Protein AF-A0A352CUS2-F1 (afdb_monomer_lite)

Foldseek 3Di:
DLVVVLVVCPVLSVQFDQDPPPGTDRDDPPD

Sequence (31 aa):
HVKKLRSKMGEKGSYIKTIWGMGYKFTTDGE

Structure (mmCIF, N/CA/C/O backbone):
data_AF-A0A352CUS2-F1
#
_entry.id   AF-A0A352CUS2-F1
#
loop_
_atom_site.group_PDB
_atom_site.id
_atom_site.type_symbol
_atom_site.label_atom_id
_atom_site.label_alt_id
_atom_si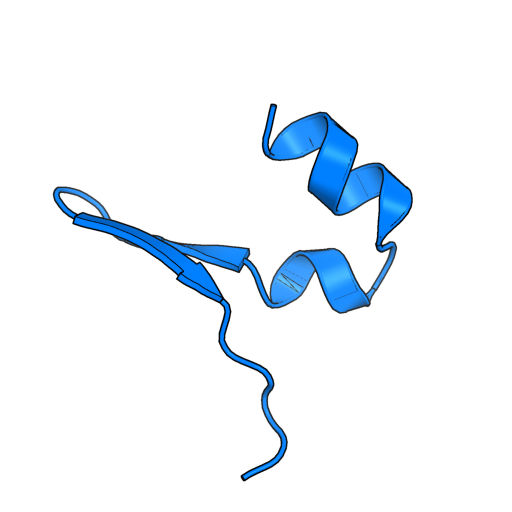te.label_comp_id
_atom_site.label_asym_id
_atom_site.label_entity_id
_atom_site.label_seq_id
_atom_site.pdbx_PDB_ins_code
_atom_site.Cartn_x
_atom_site.Cartn_y
_atom_site.Cartn_z
_atom_site.occupancy
_atom_site.B_iso_or_equiv
_atom_site.auth_seq_id
_atom_site.auth_comp_id
_atom_site.auth_asym_id
_atom_site.auth_atom_id
_atom_site.pdbx_PDB_model_num
ATOM 1 N N . HIS A 1 1 ? 3.326 7.236 3.886 1.00 83.81 1 HIS A N 1
ATOM 2 C CA . HIS A 1 1 ? 3.039 6.121 4.821 1.00 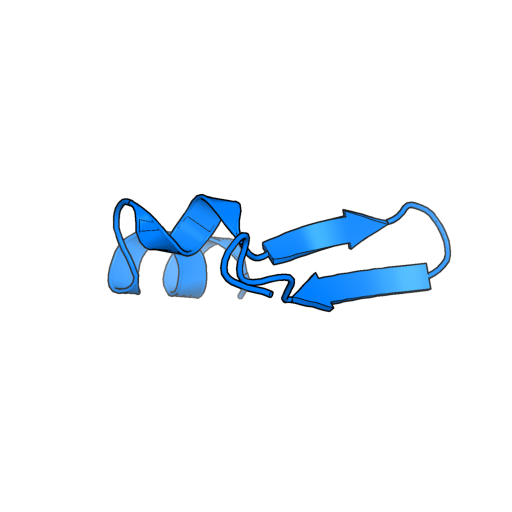83.81 1 HIS A CA 1
ATOM 3 C C . HIS A 1 1 ? 1.840 5.304 4.350 1.00 83.81 1 HIS A C 1
ATOM 5 O O . HIS A 1 1 ? 0.707 5.628 4.693 1.00 83.81 1 HIS A O 1
ATOM 11 N N . VAL A 1 2 ? 2.081 4.228 3.596 1.00 83.50 2 VAL A N 1
ATOM 12 C CA . VAL A 1 2 ? 1.004 3.349 3.102 1.00 83.50 2 VAL A CA 1
ATOM 13 C C . VAL A 1 2 ? 0.211 2.709 4.249 1.00 83.50 2 VAL A C 1
ATOM 15 O O . VAL A 1 2 ? -1.005 2.614 4.147 1.00 83.50 2 VAL A O 1
ATOM 18 N N . LYS A 1 3 ? 0.846 2.393 5.392 1.00 86.56 3 LYS A N 1
ATOM 19 C CA . LYS A 1 3 ? 0.139 1.914 6.600 1.00 86.56 3 LYS A CA 1
ATOM 20 C C . LYS A 1 3 ? -0.955 2.883 7.071 1.00 86.56 3 LYS A C 1
ATOM 22 O O . LYS A 1 3 ? -2.100 2.480 7.209 1.00 86.56 3 LYS A O 1
ATOM 27 N N . LYS A 1 4 ? -0.631 4.173 7.228 1.00 90.75 4 LYS A N 1
ATOM 28 C CA . LYS A 1 4 ? -1.600 5.205 7.648 1.00 90.75 4 LYS A CA 1
ATOM 29 C C . LYS A 1 4 ? -2.708 5.412 6.611 1.00 90.75 4 LYS A C 1
ATOM 31 O O . LYS A 1 4 ? -3.852 5.650 6.978 1.00 90.75 4 LYS A O 1
ATOM 36 N N . LEU A 1 5 ? -2.365 5.323 5.326 1.00 87.31 5 LEU A N 1
ATOM 37 C CA . LEU A 1 5 ? -3.323 5.454 4.229 1.00 87.31 5 LEU A CA 1
ATOM 38 C C . LEU A 1 5 ? -4.322 4.284 4.218 1.00 87.31 5 LEU A C 1
ATOM 40 O O . LEU A 1 5 ? -5.519 4.517 4.116 1.00 87.31 5 LEU A O 1
ATOM 44 N N . ARG A 1 6 ? -3.850 3.048 4.427 1.00 86.25 6 ARG A N 1
ATOM 45 C CA . ARG A 1 6 ? -4.708 1.862 4.576 1.00 86.25 6 ARG A CA 1
ATOM 46 C C . ARG A 1 6 ? -5.648 1.995 5.772 1.00 86.25 6 ARG A C 1
ATOM 48 O O . ARG A 1 6 ? -6.839 1.775 5.618 1.00 86.25 6 ARG A O 1
ATOM 55 N N . SER A 1 7 ? -5.146 2.460 6.919 1.00 88.25 7 SER A N 1
ATOM 56 C CA . SER A 1 7 ? -5.986 2.706 8.099 1.00 88.25 7 SER A CA 1
ATOM 57 C C . SER A 1 7 ? -7.060 3.772 7.862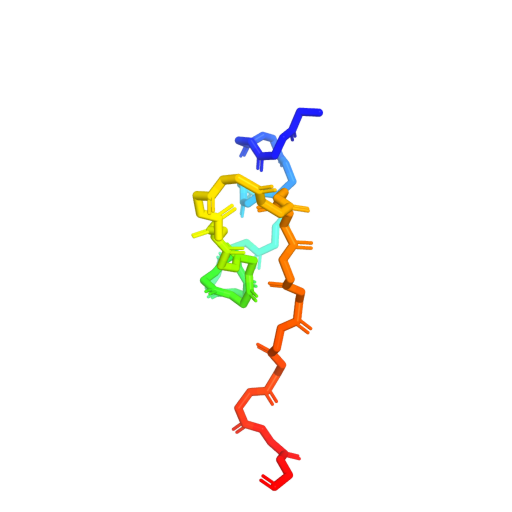 1.00 88.25 7 SER A C 1
ATOM 59 O O . SER A 1 7 ? -8.166 3.629 8.363 1.00 88.25 7 SER A O 1
ATOM 61 N N . LYS A 1 8 ? -6.765 4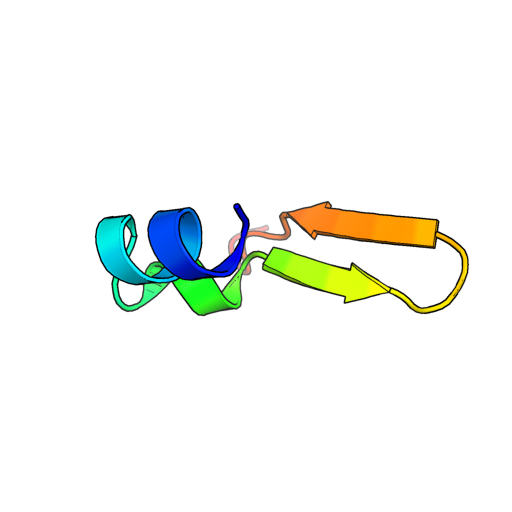.826 7.086 1.00 90.75 8 LYS A N 1
ATOM 62 C CA . LYS A 1 8 ? -7.756 5.858 6.734 1.00 90.75 8 LYS A CA 1
ATOM 63 C C . LYS A 1 8 ? -8.813 5.373 5.740 1.00 90.75 8 LYS A C 1
ATOM 65 O O . LYS A 1 8 ? -9.915 5.904 5.740 1.00 90.75 8 LYS A O 1
ATOM 70 N N . MET A 1 9 ? -8.467 4.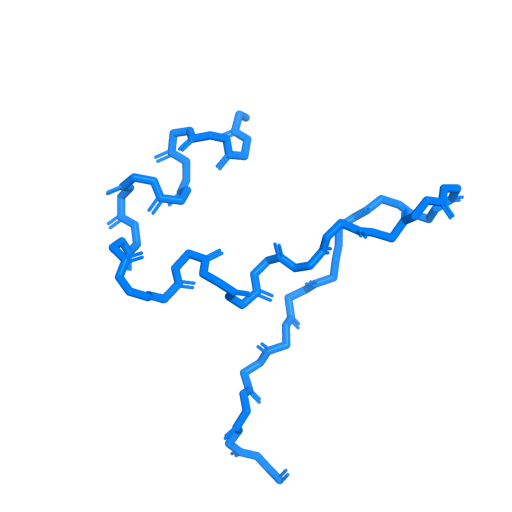419 4.879 1.00 84.88 9 MET A N 1
ATOM 71 C CA . MET A 1 9 ? -9.352 3.916 3.824 1.00 84.88 9 MET A CA 1
ATOM 72 C C . MET A 1 9 ? -10.145 2.667 4.233 1.00 84.88 9 MET A C 1
ATOM 74 O O . MET A 1 9 ? -10.997 2.221 3.468 1.00 84.88 9 MET A O 1
ATOM 78 N N . GLY A 1 10 ? -9.896 2.120 5.428 1.00 85.94 10 GLY A N 1
ATOM 79 C CA . GLY A 1 10 ? -10.618 0.962 5.954 1.00 85.94 10 GLY A CA 1
ATOM 80 C C . GLY A 1 10 ? -10.547 -0.227 4.995 1.00 85.94 10 GLY A C 1
ATOM 81 O O . GLY A 1 10 ? -9.464 -0.614 4.555 1.00 85.94 10 GLY A O 1
ATOM 82 N N . GLU A 1 11 ? -11.708 -0.758 4.617 1.00 81.94 11 GLU A N 1
ATOM 83 C CA . GLU A 1 11 ? -11.852 -1.887 3.684 1.00 81.94 11 GLU A CA 1
ATOM 84 C C . GLU A 1 11 ? -11.238 -1.604 2.301 1.00 81.94 11 GLU A C 1
ATOM 86 O O . GLU A 1 11 ? -10.693 -2.497 1.653 1.00 81.94 11 GLU A O 1
ATOM 91 N N . LYS A 1 12 ? -11.209 -0.328 1.890 1.00 82.19 12 LYS A N 1
ATOM 92 C CA . LYS A 1 12 ? -10.608 0.133 0.627 1.00 82.19 12 LYS A CA 1
ATOM 93 C C . LYS A 1 12 ? -9.076 0.194 0.673 1.00 82.19 12 LYS A C 1
ATOM 95 O O . LYS A 1 12 ? -8.425 0.469 -0.333 1.00 82.19 12 LYS A O 1
ATOM 100 N N . GLY A 1 13 ? -8.458 -0.065 1.829 1.00 81.75 13 GLY A N 1
ATOM 101 C CA . GLY A 1 13 ? -7.002 -0.168 1.962 1.00 81.75 13 GLY A CA 1
ATOM 102 C C . GLY A 1 13 ? -6.406 -1.341 1.174 1.00 81.75 13 GLY A C 1
ATOM 103 O O . GLY A 1 13 ? -5.241 -1.281 0.766 1.00 81.75 13 GLY A O 1
ATOM 104 N N . SER A 1 14 ? -7.219 -2.366 0.916 1.00 82.31 14 SER A N 1
ATOM 105 C CA . SER A 1 14 ? -6.865 -3.570 0.157 1.00 82.31 14 SER A CA 1
ATOM 106 C C . SER A 1 14 ? -6.595 -3.293 -1.327 1.00 82.31 14 SER A C 1
ATOM 108 O O . SER A 1 14 ? -5.889 -4.064 -1.973 1.00 82.31 14 SER A O 1
ATOM 110 N N . TYR A 1 15 ? -7.067 -2.157 -1.853 1.00 88.00 15 TYR A N 1
ATOM 111 C CA . TYR A 1 15 ? -6.829 -1.735 -3.239 1.00 88.00 15 TYR A CA 1
ATOM 112 C C . TYR A 1 15 ? -5.382 -1.328 -3.510 1.00 88.00 15 TYR A C 1
ATOM 114 O O . TYR A 1 15 ? -4.943 -1.321 -4.657 1.00 88.00 15 TYR A O 1
ATOM 122 N N . ILE A 1 16 ? -4.617 -0.995 -2.465 1.00 87.81 16 ILE A N 1
ATOM 123 C CA . ILE A 1 16 ? -3.196 -0.673 -2.600 1.00 87.81 16 ILE A CA 1
ATOM 124 C C . ILE A 1 16 ? -2.400 -1.970 -2.539 1.00 87.81 16 ILE A C 1
ATOM 126 O O . 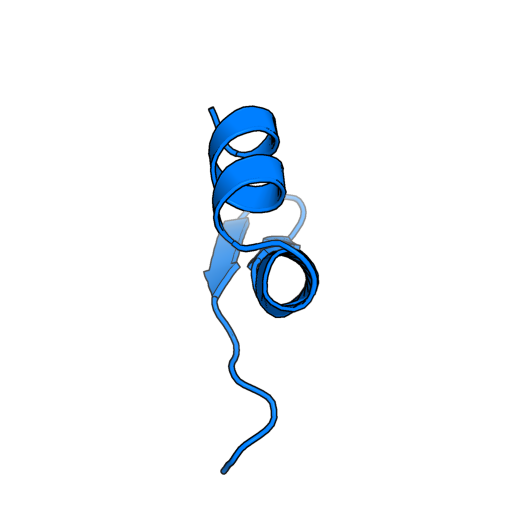ILE A 1 16 ? -1.954 -2.397 -1.462 1.00 87.81 16 ILE A O 1
ATOM 130 N N . LYS A 1 17 ? -2.177 -2.566 -3.708 1.00 87.56 17 LYS A N 1
ATOM 131 C CA . LYS A 1 17 ? -1.316 -3.736 -3.859 1.00 87.56 17 LYS A CA 1
ATOM 132 C C . LYS A 1 17 ? 0.139 -3.287 -3.935 1.00 87.56 17 LYS A C 1
ATOM 134 O O . LYS A 1 17 ? 0.501 -2.388 -4.695 1.00 87.56 17 LYS A O 1
ATOM 139 N N . THR A 1 18 ? 0.975 -3.897 -3.104 1.00 88.19 18 THR A N 1
ATOM 140 C CA . THR A 1 18 ? 2.425 -3.714 -3.182 1.00 88.19 18 THR A CA 1
ATOM 141 C C . THR A 1 18 ? 2.957 -4.646 -4.264 1.00 88.19 18 THR A C 1
ATOM 143 O O . THR A 1 18 ? 2.773 -5.857 -4.161 1.00 88.19 18 THR A O 1
ATOM 146 N N . ILE A 1 19 ? 3.613 -4.092 -5.281 1.00 88.50 19 ILE A N 1
ATOM 147 C CA . ILE A 1 19 ? 4.298 -4.859 -6.321 1.00 88.50 19 ILE A CA 1
ATOM 148 C C . ILE A 1 19 ? 5.800 -4.770 -6.058 1.00 88.50 19 ILE A C 1
ATOM 150 O O . ILE A 1 19 ? 6.393 -3.686 -6.069 1.00 88.50 19 ILE A O 1
ATOM 154 N N . TRP A 1 20 ? 6.414 -5.922 -5.805 1.00 91.62 20 TRP A N 1
ATOM 155 C CA . TRP A 1 20 ? 7.846 -6.031 -5.547 1.00 91.62 20 TRP A CA 1
ATOM 156 C C . TRP A 1 20 ? 8.647 -5.523 -6.751 1.00 91.62 20 TRP A C 1
ATOM 158 O O . TRP A 1 20 ? 8.421 -5.955 -7.875 1.00 91.62 20 TRP A O 1
ATOM 168 N N . GLY A 1 21 ? 9.548 -4.566 -6.517 1.00 87.69 21 GLY A N 1
ATOM 169 C CA . GLY A 1 21 ? 10.368 -3.953 -7.570 1.00 87.69 21 GLY A CA 1
ATOM 170 C C . GLY A 1 21 ? 9.678 -2.869 -8.410 1.00 87.69 21 GLY A C 1
ATOM 171 O O . GLY A 1 21 ? 10.345 -2.243 -9.224 1.00 87.69 21 GLY A O 1
ATOM 172 N N . MET A 1 22 ? 8.384 -2.598 -8.197 1.00 87.81 22 MET A N 1
ATOM 173 C CA . MET A 1 22 ? 7.627 -1.567 -8.933 1.00 87.81 22 MET A CA 1
ATOM 174 C C . MET A 1 22 ? 7.017 -0.487 -8.027 1.00 87.81 22 MET A C 1
ATOM 176 O O . MET A 1 22 ? 6.764 0.626 -8.478 1.00 87.81 22 MET A O 1
ATOM 180 N N . GLY A 1 23 ? 6.775 -0.798 -6.750 1.00 88.56 23 GLY A N 1
ATOM 181 C CA . GLY A 1 23 ? 6.164 0.122 -5.791 1.00 88.56 23 GLY A CA 1
ATOM 182 C C . GLY A 1 23 ? 4.729 -0.270 -5.445 1.00 88.56 23 GLY A C 1
ATOM 183 O O . GLY A 1 23 ? 4.473 -1.398 -5.027 1.00 88.56 23 GLY A O 1
ATOM 184 N N . TYR A 1 24 ? 3.786 0.666 -5.561 1.00 87.44 24 TYR A N 1
ATOM 185 C CA . TYR A 1 24 ? 2.387 0.455 -5.179 1.00 87.44 24 TYR A CA 1
ATOM 186 C C . TYR A 1 24 ? 1.470 0.720 -6.365 1.00 87.44 24 TYR A C 1
ATOM 188 O O . TYR A 1 24 ? 1.587 1.756 -7.015 1.00 87.44 24 TYR A O 1
ATOM 196 N N . LYS A 1 25 ? 0.532 -0.192 -6.611 1.00 84.00 25 LYS A N 1
ATOM 197 C CA . LYS A 1 25 ? -0.507 -0.029 -7.625 1.00 84.00 25 LYS A CA 1
ATOM 198 C C . LYS A 1 25 ? -1.862 0.004 -6.934 1.00 84.00 25 LYS A C 1
ATOM 200 O O . LYS A 1 25 ? -2.165 -0.866 -6.120 1.00 84.00 25 LYS A O 1
ATOM 205 N N . PHE A 1 26 ? -2.641 1.036 -7.232 1.00 88.06 26 PHE A N 1
ATOM 206 C CA . PHE A 1 26 ? -4.017 1.153 -6.777 1.00 88.06 26 PHE A CA 1
ATOM 207 C C . PHE A 1 26 ? -4.924 0.525 -7.834 1.00 88.06 26 PHE A C 1
ATOM 209 O O . PHE A 1 26 ? -4.955 0.991 -8.969 1.00 88.06 26 PHE A O 1
ATOM 216 N N . THR A 1 27 ? -5.606 -0.557 -7.474 1.00 81.69 27 THR A N 1
ATOM 217 C CA . THR A 1 27 ? -6.590 -1.235 -8.326 1.00 81.69 27 THR A CA 1
ATOM 218 C C . THR A 1 27 ? -7.910 -1.294 -7.583 1.00 81.69 27 THR A C 1
ATOM 220 O O . THR A 1 27 ? -7.978 -1.899 -6.515 1.00 81.69 27 THR A O 1
ATOM 223 N N . THR A 1 28 ? -8.939 -0.670 -8.140 1.00 81.06 28 THR A N 1
ATOM 224 C CA . THR A 1 28 ? -10.331 -0.842 -7.724 1.00 81.06 28 THR A CA 1
ATOM 225 C C . THR A 1 28 ? -10.908 -2.008 -8.512 1.00 81.06 28 THR A C 1
ATOM 227 O O . THR A 1 28 ? -10.939 -1.930 -9.735 1.00 81.06 28 THR A O 1
ATOM 230 N N . ASP A 1 29 ? -11.325 -3.083 -7.838 1.00 63.75 29 ASP A N 1
ATOM 231 C CA . ASP A 1 29 ? -11.969 -4.272 -8.435 1.00 63.75 29 ASP A CA 1
ATOM 232 C C . ASP A 1 29 ? -13.388 -3.956 -8.976 1.00 63.75 29 ASP A C 1
ATOM 234 O O . ASP A 1 29 ? -14.370 -4.586 -8.597 1.00 63.75 29 ASP A O 1
ATOM 238 N N . GLY A 1 30 ? -13.517 -2.921 -9.805 1.00 61.81 30 GLY A N 1
ATOM 239 C CA . GLY A 1 30 ? -14.783 -2.384 -10.303 1.00 61.81 30 GLY A CA 1
ATOM 240 C C . GLY A 1 30 ? -14.706 -1.904 -11.749 1.00 61.81 30 GLY A C 1
ATOM 241 O O . GLY A 1 30 ? -15.287 -0.867 -12.058 1.00 61.81 30 GLY A O 1
ATOM 242 N N . GLU A 1 31 ? -13.979 -2.635 -12.594 1.00 43.25 31 GLU A N 1
ATOM 243 C CA . GLU A 1 31 ? -14.068 -2.563 -14.058 1.00 43.25 31 GLU A CA 1
ATOM 244 C C . GLU A 1 31 ? -13.989 -3.976 -14.647 1.00 43.25 31 GLU A C 1
ATOM 246 O O . GLU A 1 31 ? -13.139 -4.762 -14.161 1.00 43.25 31 GLU A O 1
#

pLDDT: mean 83.32, std 9.72, range [43.25, 91.62]

Radius of gyration: 9.68 Å; chains: 1; bounding box: 25×12×22 Å

Secondary structure (DSSP, 8-state):
-HHHHHHHHGGGGGGEEEETTTEEEE--S--